Protein AF-A0A7C3X8L8-F1 (afdb_monomer_lite)

Secondary structure (DSSP, 8-state):
-HHHHHHHHHHHHHHHHHHHHHHHHHHHHHHHHHHHSS--TTHHHHHHHHHHHHHIIIIIS---HHHHHHHHHHHHHHHHHHHIIIIIHHHTTT-HHHHHHHHHHHHHHHHHHHHHH--SS--PPP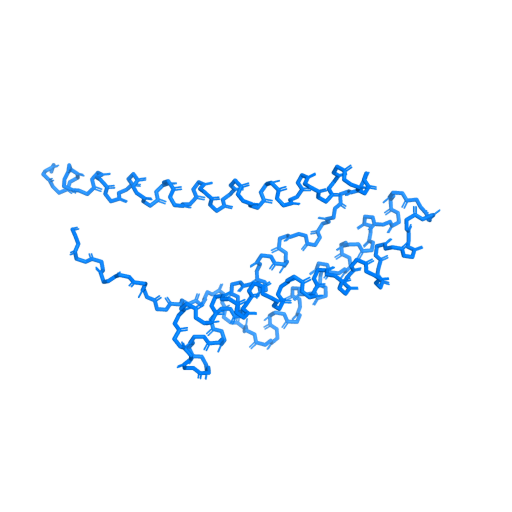PSS-S--

Foldseek 3Di:
DVVVVVCVVVVVVVVVVVVVVVVVLVVVQVVCCVVLVAGQPLSVLLVVQLVVQLLCCCPVVVDDNVVSNVVSVVVSVVVVVCCCVPQVVVCSVVDRVSSRVSSVVVNVVSVVVCCVVPVDPDGDGDDPDPPPD

pLDDT: mean 89.56, std 9.21, range [46.28, 97.56]

Sequence (133 aa):
MGDFLANCPQYIANGLANGCIYILVAMGFNIIYSSTGVINFAQGEFCMMGGLLAYAFSVSAGLPLPLAVTLSVAAAALLGGVTERLVVYPLRKAGVLVTIIATIGVSIFLKSIGRVIWPNEAYKVPEFTPGNL

Radius of gyration: 17.97 Å; chains: 1; bounding box: 55×29×42 Å

Structure (mmCIF, N/CA/C/O backbone):
data_AF-A0A7C3X8L8-F1
#
_entry.id   AF-A0A7C3X8L8-F1
#
loop_
_atom_site.group_PDB
_atom_site.id
_atom_site.type_symbol
_atom_site.label_atom_id
_atom_site.label_alt_id
_atom_site.label_comp_id
_atom_site.label_asym_id
_atom_site.label_entity_id
_atom_site.label_seq_id
_atom_site.pdbx_PDB_ins_code
_atom_site.Cartn_x
_atom_site.Cartn_y
_atom_site.Cartn_z
_atom_site.occupancy
_atom_site.B_iso_or_equiv
_atom_site.auth_seq_id
_atom_site.auth_comp_id
_atom_site.auth_asym_id
_atom_site.auth_atom_id
_atom_site.pdbx_PDB_model_num
ATOM 1 N N . MET A 1 1 ? 38.104 3.576 -10.290 1.00 59.88 1 MET A N 1
ATOM 2 C CA . MET A 1 1 ? 37.761 4.899 -9.711 1.00 59.88 1 MET A CA 1
ATOM 3 C C . MET A 1 1 ? 36.864 5.710 -10.647 1.00 59.88 1 MET A C 1
ATOM 5 O O . MET A 1 1 ? 35.885 6.258 -10.164 1.00 59.88 1 MET A O 1
ATOM 9 N N . GLY A 1 2 ? 37.141 5.756 -11.962 1.00 71.00 2 GLY A N 1
ATOM 10 C CA . GLY A 1 2 ? 36.297 6.460 -12.946 1.00 71.00 2 GLY A CA 1
ATOM 11 C C . GLY A 1 2 ? 34.846 5.966 -13.005 1.00 71.00 2 GLY A C 1
ATOM 12 O O . GLY A 1 2 ? 33.932 6.782 -12.982 1.00 71.00 2 GLY A O 1
ATOM 13 N N . ASP A 1 3 ? 34.629 4.649 -12.938 1.00 75.75 3 ASP A N 1
ATOM 14 C CA . ASP A 1 3 ? 33.278 4.060 -12.986 1.00 75.75 3 ASP A CA 1
ATOM 15 C C . ASP A 1 3 ? 32.417 4.434 -11.772 1.00 75.75 3 ASP A C 1
ATOM 17 O O . ASP A 1 3 ? 31.198 4.522 -11.864 1.00 75.75 3 ASP A O 1
ATOM 21 N N . PHE A 1 4 ? 33.035 4.689 -10.616 1.00 76.75 4 PHE A N 1
ATOM 22 C CA . PHE A 1 4 ? 32.306 5.133 -9.428 1.00 76.75 4 PHE A CA 1
ATOM 23 C C . PHE A 1 4 ? 31.782 6.559 -9.612 1.00 76.75 4 PHE A C 1
ATOM 25 O O . PHE A 1 4 ? 30.601 6.810 -9.391 1.00 76.75 4 PHE A O 1
ATOM 32 N N . LEU A 1 5 ? 32.644 7.468 -10.079 1.00 77.25 5 LEU A N 1
ATOM 33 C CA . LEU A 1 5 ? 32.276 8.863 -10.325 1.00 77.25 5 LEU A CA 1
ATOM 34 C C . LEU A 1 5 ? 31.251 8.997 -11.460 1.00 77.25 5 LEU A C 1
ATOM 36 O O . LEU A 1 5 ? 30.368 9.845 -11.373 1.00 77.25 5 LEU A O 1
ATOM 40 N N . ALA A 1 6 ? 31.317 8.129 -12.475 1.00 82.81 6 ALA A N 1
ATOM 41 C CA . ALA A 1 6 ? 30.338 8.083 -13.561 1.00 82.81 6 ALA A CA 1
ATOM 42 C C . ALA A 1 6 ? 28.935 7.661 -13.084 1.00 82.81 6 ALA A C 1
ATOM 44 O O . ALA A 1 6 ? 27.941 8.195 -13.561 1.00 82.81 6 ALA A O 1
ATOM 45 N N . ASN A 1 7 ? 28.847 6.762 -12.097 1.00 87.56 7 ASN A N 1
ATOM 46 C CA . ASN A 1 7 ? 27.574 6.265 -11.564 1.00 87.56 7 ASN A CA 1
ATOM 47 C C . ASN A 1 7 ? 27.013 7.102 -10.398 1.00 87.56 7 ASN A C 1
ATOM 49 O O . ASN A 1 7 ? 25.873 6.889 -9.982 1.00 87.56 7 ASN A O 1
ATOM 53 N N . CYS A 1 8 ? 27.774 8.065 -9.862 1.00 88.69 8 CYS A N 1
ATOM 54 C CA . CYS A 1 8 ? 27.314 8.943 -8.780 1.00 88.69 8 CYS A CA 1
ATOM 55 C C . CYS A 1 8 ? 25.956 9.620 -9.067 1.00 88.69 8 CYS A C 1
ATOM 57 O O . CYS A 1 8 ? 25.097 9.573 -8.181 1.00 88.69 8 CYS A O 1
ATOM 59 N N . PRO A 1 9 ? 25.699 10.198 -10.261 1.00 89.06 9 PRO A N 1
ATOM 60 C CA . PRO A 1 9 ? 24.402 10.801 -10.574 1.00 89.06 9 PRO A CA 1
ATOM 61 C C . PRO A 1 9 ? 23.251 9.790 -10.518 1.00 89.06 9 PRO A C 1
ATOM 63 O O . PRO A 1 9 ? 22.204 10.081 -9.944 1.00 89.06 9 PRO A O 1
ATOM 66 N N . GLN A 1 10 ? 23.471 8.578 -11.035 1.00 86.56 10 GLN A N 1
ATOM 67 C CA . GLN A 1 10 ? 22.486 7.497 -11.030 1.00 86.56 10 GLN A CA 1
ATOM 68 C C . GLN A 1 10 ? 22.179 7.016 -9.604 1.00 86.56 10 GLN A C 1
ATOM 70 O O . GLN A 1 10 ? 21.019 6.791 -9.256 1.00 86.56 10 GLN A O 1
ATOM 75 N N . TYR A 1 11 ? 23.189 6.900 -8.738 1.00 89.44 11 TYR A N 1
ATOM 76 C CA . TYR A 1 11 ? 22.970 6.547 -7.332 1.00 89.44 11 TYR A CA 1
ATOM 77 C C . TYR A 1 11 ? 22.186 7.619 -6.575 1.00 89.44 11 TYR A C 1
ATOM 79 O O . TYR A 1 11 ? 21.292 7.280 -5.799 1.00 89.44 11 TYR A O 1
ATOM 87 N N . ILE A 1 12 ? 22.472 8.900 -6.825 1.00 92.81 12 ILE A N 1
ATOM 88 C CA . ILE A 1 12 ? 21.722 10.013 -6.228 1.00 92.81 12 ILE A CA 1
ATOM 89 C C . ILE A 1 12 ? 20.271 10.004 -6.723 1.00 92.81 12 ILE A C 1
ATOM 91 O O . ILE A 1 12 ? 19.356 10.117 -5.908 1.00 92.81 12 ILE A O 1
ATOM 95 N N . ALA A 1 13 ? 20.047 9.814 -8.027 1.00 90.12 13 ALA A N 1
ATOM 96 C CA . ALA A 1 13 ? 18.708 9.746 -8.608 1.00 90.12 13 ALA A CA 1
ATOM 97 C C . ALA A 1 13 ? 17.886 8.582 -8.028 1.00 90.12 13 ALA A C 1
ATOM 99 O O . ALA A 1 13 ? 16.754 8.787 -7.589 1.00 90.12 13 ALA A O 1
ATOM 100 N N . ASN A 1 14 ? 18.470 7.384 -7.934 1.00 89.19 14 ASN A N 1
ATOM 101 C CA . ASN A 1 14 ? 17.813 6.221 -7.331 1.00 89.19 14 ASN A CA 1
ATOM 102 C C . ASN A 1 14 ? 17.553 6.411 -5.829 1.00 89.19 14 ASN A C 1
ATOM 104 O O . ASN A 1 14 ? 16.491 6.038 -5.328 1.00 89.19 14 ASN A O 1
ATOM 108 N N . GLY A 1 15 ? 18.498 7.016 -5.103 1.00 93.00 15 GLY A N 1
ATOM 109 C CA . GLY A 1 15 ? 18.331 7.354 -3.691 1.00 93.00 15 GLY A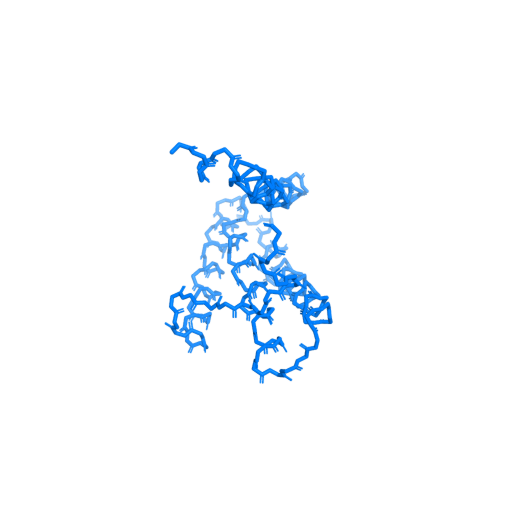 CA 1
ATOM 110 C C . GLY A 1 15 ? 17.185 8.340 -3.467 1.00 93.00 15 GLY A C 1
ATOM 111 O O . GLY A 1 15 ? 16.350 8.121 -2.589 1.00 93.00 15 GLY A O 1
ATOM 112 N N . LEU A 1 16 ? 17.098 9.378 -4.303 1.00 94.69 16 LEU A N 1
ATOM 113 C CA . LEU A 1 16 ? 16.015 10.357 -4.262 1.00 94.69 16 LEU A CA 1
ATOM 114 C C . LEU A 1 16 ? 14.665 9.716 -4.601 1.00 94.69 16 LEU A C 1
ATOM 116 O O . LEU A 1 16 ? 13.702 9.930 -3.869 1.00 94.69 16 LEU A O 1
ATOM 120 N N . ALA A 1 17 ? 14.604 8.886 -5.646 1.00 90.62 17 ALA A N 1
ATOM 121 C CA . ALA A 1 17 ? 13.388 8.170 -6.028 1.00 90.62 17 ALA A CA 1
ATOM 122 C C . ALA A 1 17 ? 12.864 7.285 -4.882 1.00 90.62 17 ALA A C 1
ATOM 124 O O . ALA A 1 17 ? 11.691 7.373 -4.517 1.00 90.62 17 ALA A O 1
ATOM 125 N N . ASN A 1 18 ? 13.741 6.503 -4.245 1.00 91.75 18 ASN A N 1
ATOM 126 C CA . ASN A 1 18 ? 13.378 5.691 -3.080 1.00 91.75 18 ASN A CA 1
ATOM 127 C C . ASN A 1 18 ? 12.967 6.553 -1.876 1.00 91.75 18 ASN A C 1
ATOM 129 O O . ASN A 1 18 ? 11.995 6.234 -1.190 1.00 91.75 18 ASN A O 1
ATOM 133 N N . GLY A 1 19 ? 13.658 7.672 -1.645 1.00 95.62 19 GLY A N 1
ATOM 134 C CA . GLY A 1 19 ? 13.296 8.643 -0.614 1.00 95.62 19 GLY A CA 1
ATOM 135 C C . GLY A 1 19 ? 11.886 9.202 -0.813 1.00 95.62 19 GLY A C 1
ATOM 136 O O . GLY A 1 19 ? 11.102 9.233 0.136 1.00 95.62 19 GLY A O 1
ATOM 137 N N . CYS A 1 20 ? 11.522 9.565 -2.046 1.00 95.12 20 CYS A N 1
ATOM 138 C CA . CYS A 1 20 ? 10.172 10.008 -2.391 1.00 95.12 20 CYS A CA 1
ATOM 139 C C . CYS A 1 20 ? 9.123 8.929 -2.093 1.00 95.12 20 CYS A C 1
ATOM 141 O O . CYS A 1 20 ? 8.079 9.249 -1.528 1.00 95.12 20 CYS A O 1
ATOM 143 N N . ILE A 1 21 ? 9.404 7.660 -2.407 1.00 92.50 21 ILE A N 1
ATOM 144 C CA . ILE A 1 21 ? 8.501 6.544 -2.086 1.00 92.50 21 ILE A CA 1
ATOM 145 C C . ILE A 1 21 ? 8.293 6.445 -0.571 1.00 92.50 21 ILE A C 1
ATOM 147 O O . ILE A 1 21 ? 7.151 6.414 -0.112 1.00 92.50 21 ILE A O 1
ATOM 151 N N .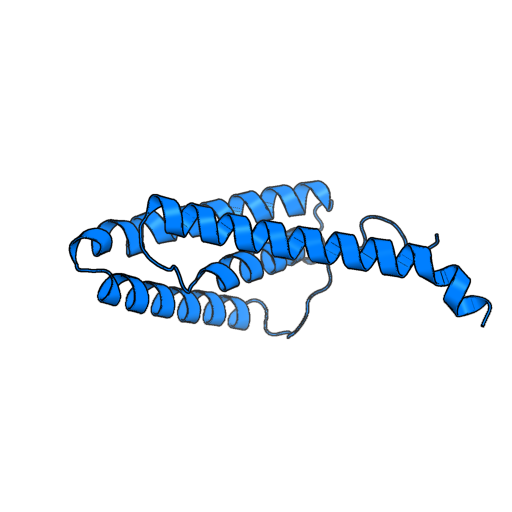 TYR A 1 22 ? 9.366 6.459 0.224 1.00 93.50 22 TYR A N 1
ATOM 152 C CA . TYR A 1 22 ? 9.253 6.376 1.683 1.00 93.50 22 TYR A CA 1
ATOM 153 C C . TYR A 1 22 ? 8.505 7.570 2.285 1.00 93.50 22 TYR A C 1
ATOM 155 O O . TYR A 1 22 ? 7.677 7.379 3.177 1.00 93.50 22 TYR A O 1
ATOM 163 N N . ILE A 1 23 ? 8.731 8.783 1.769 1.00 96.31 23 ILE A N 1
ATOM 164 C CA . ILE A 1 23 ? 8.007 9.988 2.196 1.00 96.31 23 ILE A CA 1
ATOM 165 C C . ILE A 1 23 ? 6.518 9.880 1.857 1.00 96.31 23 ILE A C 1
ATOM 167 O O . ILE A 1 23 ? 5.686 10.196 2.705 1.00 96.31 23 ILE A O 1
ATOM 171 N N . LEU A 1 24 ? 6.163 9.400 0.663 1.00 93.69 24 LEU A N 1
ATOM 172 C CA . LEU A 1 24 ? 4.765 9.209 0.269 1.00 93.69 24 LEU A CA 1
ATOM 173 C C . LEU A 1 24 ? 4.055 8.192 1.172 1.00 93.69 24 LEU A C 1
ATOM 175 O O . LEU A 1 24 ? 2.937 8.445 1.624 1.00 93.69 24 LEU A O 1
ATOM 179 N N . VAL A 1 25 ? 4.713 7.074 1.492 1.00 92.94 25 VAL A N 1
ATOM 180 C CA . VAL A 1 25 ? 4.162 6.064 2.410 1.00 92.94 25 VAL A CA 1
ATOM 181 C C . VAL A 1 25 ? 3.990 6.642 3.818 1.00 92.94 25 VAL A C 1
ATOM 183 O O . VAL A 1 25 ? 2.924 6.483 4.420 1.00 92.94 25 VAL A O 1
ATOM 186 N N . ALA A 1 26 ? 4.997 7.362 4.323 1.00 94.00 26 ALA A N 1
ATOM 187 C CA . ALA A 1 26 ? 4.945 8.013 5.628 1.00 94.00 26 ALA A CA 1
ATOM 188 C C . ALA A 1 26 ? 3.837 9.077 5.701 1.00 94.00 26 ALA A C 1
ATOM 190 O O . ALA A 1 26 ? 3.096 9.128 6.683 1.00 94.00 26 ALA A O 1
ATOM 191 N N . MET A 1 27 ? 3.667 9.886 4.651 1.00 95.38 27 MET A N 1
ATOM 192 C CA . MET A 1 27 ? 2.573 10.853 4.554 1.00 95.38 27 MET A CA 1
ATOM 193 C C . MET A 1 27 ? 1.208 10.164 4.551 1.00 95.38 27 MET A C 1
ATOM 195 O O . MET A 1 27 ? 0.318 10.602 5.276 1.00 95.38 27 MET A O 1
ATOM 199 N N . GLY A 1 28 ? 1.043 9.070 3.802 1.00 91.12 28 GLY A N 1
ATOM 200 C CA . GLY A 1 28 ? -0.200 8.294 3.803 1.00 91.12 28 GLY A CA 1
ATOM 201 C C . GLY A 1 28 ? -0.553 7.769 5.196 1.00 91.12 28 GLY A C 1
ATOM 202 O O . GLY A 1 28 ? -1.682 7.938 5.656 1.00 91.12 28 GLY A O 1
ATOM 203 N N . PHE A 1 29 ? 0.433 7.214 5.905 1.00 91.38 29 PHE A N 1
ATOM 204 C CA . PHE A 1 29 ? 0.258 6.776 7.289 1.00 91.38 29 PHE A CA 1
ATOM 205 C C . PHE A 1 29 ? -0.123 7.943 8.215 1.00 91.38 29 PHE A C 1
ATOM 207 O O . PHE A 1 29 ? -1.060 7.824 9.005 1.00 91.38 29 PHE A O 1
ATOM 214 N N . ASN A 1 30 ? 0.549 9.092 8.082 1.00 93.94 30 ASN A N 1
ATOM 215 C CA . ASN A 1 30 ? 0.274 10.279 8.890 1.00 93.94 30 ASN A CA 1
ATOM 216 C C . ASN A 1 30 ? -1.135 10.848 8.647 1.00 93.94 30 ASN A C 1
ATOM 218 O O . ASN A 1 30 ? -1.805 11.240 9.597 1.00 93.94 30 ASN A O 1
ATOM 222 N N . ILE A 1 31 ? -1.619 10.866 7.401 1.00 92.94 31 ILE A N 1
ATOM 223 C CA . ILE A 1 31 ? -2.974 11.341 7.067 1.00 92.94 31 ILE A CA 1
ATOM 224 C C . ILE A 1 31 ? -4.040 10.448 7.717 1.00 92.94 31 ILE A C 1
ATOM 226 O O . ILE A 1 31 ? -4.999 10.953 8.310 1.00 92.94 31 ILE A O 1
ATOM 230 N N . ILE A 1 32 ? -3.867 9.126 7.650 1.00 89.56 32 ILE A N 1
ATOM 231 C CA . ILE A 1 32 ? -4.795 8.174 8.277 1.00 89.56 32 ILE A CA 1
ATOM 232 C C . ILE A 1 32 ? -4.768 8.341 9.797 1.00 89.56 32 ILE A C 1
ATOM 234 O O . ILE A 1 32 ? -5.821 8.467 10.421 1.00 89.56 32 ILE A O 1
ATOM 238 N N . TYR A 1 33 ? -3.579 8.405 10.396 1.00 89.75 33 TYR A N 1
ATOM 239 C CA . TYR A 1 33 ? -3.448 8.559 11.841 1.00 89.75 33 TYR A CA 1
ATOM 240 C C . TYR A 1 33 ? -4.022 9.894 12.339 1.00 89.75 33 TYR A C 1
ATOM 242 O O . TYR A 1 33 ? -4.770 9.915 13.311 1.00 89.75 33 TYR A O 1
ATOM 250 N N . SER A 1 34 ? -3.740 10.997 11.644 1.00 90.12 34 SER A N 1
ATOM 251 C CA . SER A 1 34 ? -4.229 12.336 11.999 1.00 90.12 34 SER A CA 1
ATOM 252 C C . SER A 1 34 ? -5.756 12.449 11.918 1.00 90.12 34 SER A C 1
ATOM 254 O O . SER A 1 34 ? -6.377 13.117 12.741 1.00 90.12 34 SER A O 1
ATOM 256 N N . SER A 1 35 ? -6.382 11.762 10.957 1.00 85.94 35 SER A N 1
ATOM 257 C CA . SER A 1 35 ? -7.841 11.791 10.786 1.00 85.94 35 SER A CA 1
ATOM 258 C C . SER A 1 35 ? -8.596 10.815 11.694 1.00 85.94 35 SER A C 1
ATOM 260 O O . SER A 1 35 ? -9.710 11.120 12.119 1.00 85.94 35 SER A O 1
ATOM 262 N N . THR A 1 36 ? -8.015 9.652 12.003 1.00 84.88 36 THR A N 1
ATOM 263 C CA . THR A 1 36 ? -8.696 8.585 12.764 1.00 84.88 36 THR A CA 1
ATOM 264 C C . THR A 1 36 ? -8.283 8.513 14.233 1.00 84.88 36 THR A C 1
ATOM 266 O O . THR A 1 36 ? -9.028 7.967 15.046 1.00 84.88 36 THR A O 1
ATOM 269 N N . GLY A 1 37 ? -7.105 9.033 14.590 1.00 84.62 37 GLY A N 1
ATOM 270 C CA . GLY A 1 37 ? -6.485 8.852 15.905 1.00 84.62 37 GLY A CA 1
ATOM 271 C C . GLY A 1 37 ? -6.022 7.415 16.181 1.00 84.62 37 GLY A C 1
ATOM 272 O O . GLY A 1 37 ? -5.690 7.090 17.320 1.00 84.62 37 GLY A O 1
ATOM 273 N N . VAL A 1 38 ? -6.021 6.539 15.167 1.00 84.50 38 VAL A N 1
ATOM 274 C CA . VAL A 1 38 ? -5.696 5.115 15.304 1.00 84.50 38 VAL A CA 1
ATOM 275 C C . VAL A 1 38 ? -4.608 4.719 14.313 1.00 84.50 38 VAL A C 1
ATOM 277 O O . VAL A 1 38 ? -4.612 5.112 13.149 1.00 84.50 38 VAL A O 1
ATOM 280 N N . ILE A 1 39 ? -3.659 3.908 14.781 1.00 86.12 39 ILE A N 1
ATOM 281 C CA . ILE A 1 39 ? -2.621 3.328 13.929 1.00 86.12 39 ILE A CA 1
ATOM 282 C C . ILE A 1 39 ? -3.220 2.176 13.121 1.00 86.12 39 ILE A C 1
ATOM 284 O O . ILE A 1 39 ? -3.653 1.173 13.689 1.00 86.12 39 ILE A O 1
ATOM 288 N N . ASN A 1 40 ? -3.201 2.304 11.794 1.00 89.88 40 ASN A N 1
ATOM 289 C CA . ASN A 1 40 ? -3.582 1.231 10.884 1.00 89.88 40 ASN A CA 1
ATOM 290 C C . ASN A 1 40 ? -2.357 0.373 10.526 1.00 89.88 40 ASN A C 1
ATOM 292 O O . ASN A 1 40 ? -1.492 0.795 9.756 1.00 89.88 40 ASN A O 1
ATOM 296 N N . PHE A 1 41 ? -2.300 -0.849 11.058 1.00 90.31 41 PHE A N 1
ATOM 297 C CA . PHE A 1 41 ? -1.197 -1.781 10.795 1.00 90.31 41 PHE A CA 1
ATOM 298 C C . PHE A 1 41 ? -1.242 -2.424 9.399 1.00 90.31 41 PHE A C 1
ATOM 300 O O . PHE A 1 41 ? -0.236 -2.972 8.955 1.00 90.31 41 PHE A O 1
ATOM 307 N N . ALA A 1 42 ? -2.356 -2.316 8.668 1.00 94.19 42 ALA A N 1
ATOM 308 C CA . ALA A 1 42 ? -2.472 -2.821 7.299 1.00 94.19 42 ALA A CA 1
ATOM 309 C C . ALA A 1 42 ? -1.847 -1.895 6.244 1.00 94.19 42 ALA A C 1
ATOM 311 O O . ALA A 1 42 ? -1.825 -2.251 5.068 1.00 94.19 42 ALA A O 1
ATOM 312 N N . GLN A 1 43 ? -1.308 -0.733 6.636 1.00 93.12 43 GLN A N 1
ATOM 313 C CA . GLN A 1 43 ? -0.808 0.268 5.691 1.00 93.12 43 GLN A CA 1
ATOM 314 C C . GLN A 1 43 ? 0.235 -0.282 4.709 1.00 93.12 43 GLN A C 1
ATOM 316 O O . GLN A 1 43 ? 0.160 -0.013 3.511 1.00 93.12 43 GLN A O 1
ATOM 321 N N . GLY A 1 44 ? 1.181 -1.086 5.203 1.00 92.38 44 GLY A N 1
ATOM 322 C CA . GLY A 1 44 ? 2.207 -1.702 4.358 1.00 92.38 44 GLY A CA 1
ATOM 323 C C . GLY A 1 44 ? 1.624 -2.658 3.313 1.00 92.38 44 GLY A C 1
ATOM 324 O O . GLY A 1 44 ? 2.122 -2.728 2.191 1.00 92.38 44 GLY A O 1
ATOM 325 N N . GLU A 1 45 ? 0.520 -3.329 3.640 1.00 95.50 45 GLU A N 1
ATOM 326 C CA . GLU A 1 45 ? -0.134 -4.274 2.733 1.00 95.50 45 GLU A CA 1
ATOM 327 C C . GLU A 1 45 ? -0.880 -3.557 1.604 1.00 95.50 45 GLU A C 1
ATOM 329 O O . GLU A 1 45 ? -0.912 -4.059 0.485 1.00 95.50 45 GLU A O 1
ATOM 334 N N . PHE A 1 46 ? -1.407 -2.346 1.828 1.00 94.94 46 PHE A N 1
ATOM 335 C CA . PHE A 1 46 ? -1.945 -1.533 0.729 1.00 94.94 46 PHE A CA 1
ATOM 336 C C . PHE A 1 46 ? -0.852 -1.125 -0.263 1.00 94.94 46 PHE A C 1
ATOM 338 O O . PHE A 1 46 ? -1.080 -1.164 -1.473 1.00 94.94 46 PHE A O 1
ATOM 345 N N . CYS A 1 47 ? 0.347 -0.790 0.227 1.00 93.69 47 CYS A N 1
ATOM 346 C CA . CYS A 1 47 ? 1.500 -0.511 -0.629 1.00 93.69 47 CYS A CA 1
ATOM 347 C C . CYS A 1 47 ? 1.923 -1.752 -1.427 1.00 93.69 47 CYS A C 1
ATOM 349 O O . CYS A 1 47 ? 2.122 -1.660 -2.640 1.00 93.69 47 CYS A O 1
ATOM 351 N N . MET A 1 48 ? 2.001 -2.915 -0.770 1.00 94.56 48 MET A N 1
ATOM 352 C CA . MET A 1 48 ? 2.292 -4.192 -1.428 1.00 94.56 48 MET A CA 1
ATOM 353 C C . MET A 1 48 ? 1.263 -4.496 -2.524 1.00 94.56 48 MET A C 1
ATOM 355 O O . MET A 1 48 ? 1.640 -4.751 -3.668 1.00 94.56 48 MET A O 1
ATOM 359 N N . MET A 1 49 ? -0.031 -4.420 -2.201 1.00 95.75 49 MET A N 1
ATOM 360 C CA . MET A 1 49 ? -1.110 -4.666 -3.159 1.00 95.75 49 MET A CA 1
ATOM 361 C C . MET A 1 49 ? -1.055 -3.687 -4.335 1.00 95.75 49 MET A C 1
ATOM 363 O O . MET A 1 49 ? -1.221 -4.111 -5.474 1.00 95.75 49 MET A O 1
ATOM 367 N N . GLY A 1 50 ? -0.756 -2.405 -4.102 1.00 94.69 50 GLY A N 1
ATOM 368 C CA . GLY A 1 50 ? -0.569 -1.425 -5.176 1.00 94.69 50 GLY A CA 1
ATOM 369 C C . GLY A 1 50 ? 0.541 -1.820 -6.159 1.00 94.69 50 GLY A C 1
ATOM 370 O O . GLY A 1 50 ? 0.347 -1.737 -7.373 1.00 94.69 50 GLY A O 1
ATOM 371 N N . GLY A 1 51 ? 1.674 -2.315 -5.651 1.00 93.31 51 GLY A N 1
ATOM 372 C CA . GLY A 1 51 ? 2.774 -2.820 -6.478 1.00 93.31 51 GLY A CA 1
ATOM 373 C C . GLY A 1 51 ? 2.414 -4.091 -7.255 1.00 93.31 51 GLY A C 1
ATOM 374 O O . GLY A 1 51 ? 2.651 -4.168 -8.462 1.00 93.31 51 GLY A O 1
ATOM 375 N N . LEU A 1 52 ? 1.782 -5.067 -6.596 1.00 94.69 52 LEU A N 1
ATOM 376 C CA . LEU A 1 52 ? 1.354 -6.321 -7.229 1.00 94.69 52 LEU A CA 1
ATOM 377 C C . LEU A 1 52 ? 0.285 -6.094 -8.303 1.00 94.69 52 LEU A C 1
ATOM 379 O O . LEU A 1 52 ? 0.344 -6.699 -9.371 1.00 94.69 52 LEU A O 1
ATOM 383 N N . LEU A 1 53 ? -0.652 -5.177 -8.062 1.00 95.50 53 LEU A N 1
ATOM 384 C CA . LEU A 1 53 ? -1.657 -4.786 -9.048 1.00 95.50 53 LEU A CA 1
ATOM 385 C C . LEU A 1 53 ? -1.023 -4.046 -10.230 1.00 95.50 53 LEU A C 1
ATOM 387 O O . LEU A 1 53 ? -1.406 -4.296 -11.370 1.00 95.50 53 LEU A O 1
ATOM 391 N N . ALA A 1 54 ? -0.018 -3.194 -9.995 1.00 94.62 54 ALA A N 1
ATOM 392 C CA . ALA A 1 54 ? 0.730 -2.560 -11.081 1.00 94.62 54 ALA A CA 1
ATOM 393 C C . ALA A 1 54 ? 1.439 -3.604 -11.961 1.00 94.62 54 ALA A C 1
ATOM 395 O O . ALA A 1 54 ? 1.394 -3.509 -13.189 1.00 94.62 54 ALA A O 1
ATOM 396 N N . TYR A 1 55 ? 2.036 -4.634 -11.351 1.00 93.81 55 TYR A N 1
ATOM 397 C CA . TYR A 1 55 ? 2.590 -5.779 -12.076 1.00 93.81 55 TYR A CA 1
ATOM 398 C C . TYR A 1 55 ? 1.518 -6.550 -12.849 1.00 93.81 55 TYR A C 1
ATOM 400 O O . TYR A 1 55 ? 1.684 -6.799 -14.041 1.00 93.81 55 TYR A O 1
ATOM 408 N N . ALA A 1 56 ? 0.400 -6.883 -12.209 1.00 93.81 56 ALA A N 1
ATOM 409 C CA . ALA A 1 56 ? -0.674 -7.636 -12.843 1.00 93.81 56 ALA A CA 1
ATOM 410 C C . ALA A 1 56 ? -1.249 -6.899 -14.062 1.00 93.81 56 ALA A C 1
ATOM 412 O O . ALA A 1 56 ? -1.446 -7.500 -15.116 1.00 93.81 56 ALA A O 1
ATOM 413 N N . PHE A 1 57 ? -1.462 -5.587 -13.955 1.00 95.38 57 PHE A N 1
ATOM 414 C CA . PHE A 1 57 ? -1.973 -4.786 -15.063 1.00 95.38 57 PHE A CA 1
ATOM 415 C C . PHE A 1 57 ? -0.941 -4.584 -16.176 1.00 95.38 57 PHE A C 1
ATOM 417 O O . PHE A 1 57 ? -1.290 -4.700 -17.348 1.00 95.38 57 PHE A O 1
ATOM 424 N N . SER A 1 58 ? 0.323 -4.317 -15.840 1.00 94.12 58 SER A N 1
ATOM 425 C CA . SER A 1 58 ? 1.352 -4.060 -16.857 1.00 94.12 58 SER A CA 1
ATOM 426 C C . SER A 1 58 ? 1.846 -5.330 -17.548 1.00 94.12 58 SER A C 1
ATOM 428 O O . SER A 1 58 ? 1.945 -5.365 -18.770 1.00 94.12 58 SER A O 1
ATOM 430 N N . VAL A 1 59 ? 2.141 -6.383 -16.785 1.00 91.38 59 VAL A N 1
ATOM 431 C CA . VAL A 1 59 ? 2.782 -7.600 -17.298 1.00 91.38 59 VAL A CA 1
ATOM 432 C C . VAL A 1 59 ? 1.756 -8.675 -17.626 1.00 91.38 59 VAL A C 1
ATOM 434 O O . VAL A 1 59 ? 1.791 -9.228 -18.720 1.00 91.38 59 VAL A O 1
ATOM 437 N N . SER A 1 60 ? 0.831 -8.980 -16.712 1.00 88.81 60 SER A N 1
ATOM 438 C CA . SER A 1 60 ? -0.131 -10.069 -16.937 1.00 88.81 60 SER A CA 1
ATOM 439 C C . SER A 1 60 ? -1.250 -9.671 -17.905 1.00 88.81 60 SER A C 1
ATOM 441 O O . SER A 1 60 ? -1.650 -10.488 -18.728 1.00 88.81 60 SER A O 1
ATOM 443 N N . ALA A 1 61 ? -1.734 -8.426 -17.836 1.00 91.50 61 ALA A N 1
ATOM 444 C CA . ALA A 1 61 ? -2.756 -7.898 -18.746 1.00 91.50 61 ALA A CA 1
ATOM 445 C C . ALA A 1 61 ? -2.180 -7.117 -19.945 1.00 91.50 61 ALA A C 1
ATOM 447 O O . ALA A 1 61 ? -2.936 -6.740 -20.838 1.00 91.50 61 ALA A O 1
ATOM 448 N N . GLY A 1 62 ? -0.865 -6.871 -19.978 1.00 91.44 62 GLY A N 1
ATOM 449 C CA . GLY A 1 62 ? -0.191 -6.197 -21.093 1.00 91.44 62 GLY A CA 1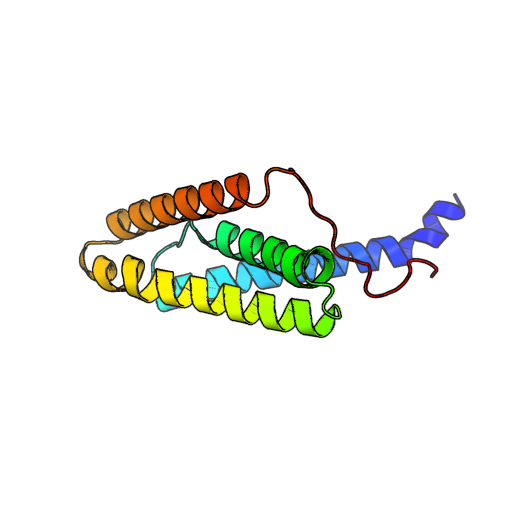
ATOM 450 C C . GLY A 1 62 ? -0.566 -4.721 -21.274 1.00 91.44 62 GLY A C 1
ATOM 451 O O . GLY A 1 62 ? -0.411 -4.184 -22.371 1.00 91.44 62 GLY A O 1
ATOM 452 N N . LEU A 1 63 ? -1.100 -4.059 -20.241 1.00 93.25 63 LEU A N 1
ATOM 453 C CA . LEU A 1 63 ? -1.492 -2.653 -20.332 1.00 93.25 63 LEU A CA 1
ATOM 454 C C . LEU A 1 63 ? -0.259 -1.737 -20.341 1.00 93.25 63 LEU A C 1
ATOM 456 O O . LEU A 1 63 ? 0.740 -2.027 -19.676 1.00 93.25 63 LEU A O 1
ATOM 460 N N . PRO A 1 64 ? -0.327 -0.583 -21.032 1.00 92.75 64 PRO A N 1
ATOM 461 C CA . PRO A 1 64 ? 0.751 0.391 -20.998 1.00 92.75 64 PRO A CA 1
ATOM 462 C C . PRO A 1 64 ? 0.979 0.880 -19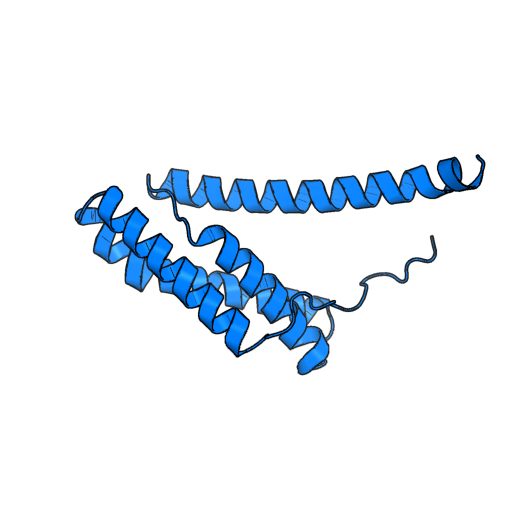.565 1.00 92.75 64 PRO A C 1
ATOM 464 O O . PRO A 1 64 ? 0.034 1.122 -18.809 1.00 92.75 64 PRO A O 1
ATOM 467 N N . LEU A 1 65 ? 2.249 1.054 -19.203 1.00 89.44 65 LEU A N 1
ATOM 468 C CA . LEU A 1 65 ? 2.674 1.294 -17.825 1.00 89.44 65 LEU A CA 1
ATOM 469 C C . LEU A 1 65 ? 1.974 2.490 -17.139 1.00 89.44 65 LEU A C 1
ATOM 471 O O . LEU A 1 65 ? 1.538 2.317 -16.000 1.00 89.44 65 LEU A O 1
ATOM 475 N N . PRO A 1 66 ? 1.750 3.653 -17.794 1.00 92.56 66 PRO A N 1
ATOM 476 C CA . PRO A 1 66 ? 0.987 4.746 -17.183 1.00 92.56 66 PRO A CA 1
ATOM 477 C C . PRO A 1 66 ? -0.439 4.338 -16.790 1.00 92.56 66 PRO A C 1
ATOM 479 O O . PRO A 1 66 ? -0.891 4.644 -15.688 1.00 92.56 66 PRO A O 1
ATOM 482 N N . LEU A 1 67 ? -1.127 3.594 -17.663 1.00 93.88 67 LEU A N 1
ATOM 483 C CA . LEU A 1 67 ? -2.491 3.128 -17.419 1.00 93.88 67 LEU A CA 1
ATOM 484 C C . LEU A 1 67 ? -2.525 2.077 -16.304 1.00 93.88 67 LEU A C 1
ATOM 486 O O . LEU A 1 67 ? -3.385 2.138 -15.429 1.00 93.88 67 LEU A O 1
ATOM 490 N N . ALA A 1 68 ? -1.562 1.151 -16.302 1.00 95.06 68 ALA A N 1
ATOM 491 C CA . ALA A 1 68 ? -1.417 0.144 -15.255 1.00 95.06 68 ALA A CA 1
ATOM 492 C C . ALA A 1 68 ? -1.216 0.780 -13.869 1.00 95.06 68 ALA A C 1
ATOM 494 O O . ALA A 1 68 ? -1.852 0.354 -12.906 1.00 95.06 68 ALA A O 1
ATOM 495 N N . VAL A 1 69 ? -0.391 1.831 -13.775 1.00 93.31 69 VAL A N 1
ATOM 496 C CA . VAL A 1 69 ? -0.168 2.584 -12.530 1.00 93.31 69 VAL A CA 1
ATOM 497 C C . VAL A 1 69 ? -1.427 3.333 -12.092 1.00 93.31 69 VAL A C 1
ATOM 499 O O . VAL A 1 69 ? -1.788 3.295 -10.920 1.00 93.31 69 VAL A O 1
ATOM 502 N N . THR A 1 70 ? -2.142 3.996 -13.006 1.00 96.12 70 THR A N 1
ATOM 503 C CA . THR A 1 70 ? -3.392 4.686 -12.637 1.00 96.12 70 THR A CA 1
ATOM 504 C C . THR A 1 70 ? -4.441 3.705 -12.108 1.00 96.12 70 THR A C 1
ATOM 506 O O . THR A 1 70 ? -5.073 3.967 -11.083 1.00 96.12 70 THR A O 1
ATOM 509 N N . LEU A 1 71 ? -4.597 2.552 -12.764 1.00 97.00 71 LEU A N 1
ATOM 510 C CA . LEU A 1 71 ? -5.529 1.513 -12.328 1.00 97.00 71 LEU A CA 1
ATOM 511 C C . LEU A 1 71 ? -5.109 0.877 -11.000 1.00 97.00 71 LEU A C 1
ATOM 513 O O . LEU A 1 71 ? -5.971 0.619 -10.161 1.00 97.00 71 LEU A O 1
ATOM 517 N N . SER A 1 72 ? -3.811 0.657 -10.770 1.00 96.25 72 SER A N 1
ATOM 518 C CA . SER A 1 72 ? -3.334 0.100 -9.501 1.00 96.25 72 SER A CA 1
ATOM 519 C C . SER A 1 72 ? -3.545 1.064 -8.335 1.00 96.25 72 SER A C 1
ATOM 521 O O . SER A 1 72 ? -3.994 0.633 -7.274 1.00 96.25 72 SER A O 1
ATOM 523 N N . VAL A 1 73 ? -3.322 2.368 -8.536 1.00 95.75 73 VAL A N 1
ATOM 524 C CA . VAL A 1 73 ? -3.620 3.406 -7.536 1.00 95.75 73 VAL A CA 1
ATOM 525 C C . VAL A 1 73 ? -5.119 3.461 -7.241 1.00 95.75 73 VAL A C 1
ATOM 527 O O . VAL A 1 73 ? -5.506 3.468 -6.073 1.00 95.75 73 VAL A O 1
ATOM 530 N N . ALA A 1 74 ? -5.971 3.444 -8.271 1.00 97.56 74 ALA A N 1
ATOM 531 C CA . ALA A 1 74 ? -7.423 3.441 -8.093 1.00 97.56 74 ALA A CA 1
ATOM 532 C C . ALA A 1 74 ? -7.909 2.190 -7.339 1.00 97.56 74 ALA A C 1
ATOM 534 O O . ALA A 1 74 ? -8.723 2.292 -6.420 1.00 97.56 74 ALA A O 1
ATOM 535 N N . ALA A 1 75 ? -7.375 1.015 -7.677 1.00 97.12 75 ALA A N 1
ATOM 536 C CA . ALA A 1 75 ? -7.703 -0.236 -7.006 1.00 97.12 75 ALA A CA 1
ATOM 537 C C . ALA A 1 75 ? -7.201 -0.269 -5.551 1.00 97.12 75 ALA A C 1
ATOM 539 O O . ALA A 1 75 ? -7.939 -0.694 -4.663 1.00 97.12 75 ALA A O 1
ATOM 540 N N . ALA A 1 76 ? -5.993 0.233 -5.274 1.00 95.75 76 ALA A N 1
ATOM 541 C CA . ALA A 1 76 ? -5.469 0.358 -3.914 1.00 95.75 76 ALA A CA 1
ATOM 542 C C . ALA A 1 76 ? -6.295 1.345 -3.070 1.00 95.75 76 ALA A C 1
ATOM 544 O O . ALA A 1 76 ? -6.622 1.049 -1.920 1.00 95.75 76 ALA A O 1
ATOM 545 N N . ALA A 1 77 ? -6.704 2.479 -3.650 1.00 95.31 77 ALA A N 1
ATOM 546 C CA . ALA A 1 77 ? -7.597 3.434 -2.997 1.00 95.31 77 ALA A CA 1
ATOM 547 C C . ALA A 1 77 ? -8.967 2.810 -2.688 1.00 95.31 77 ALA A C 1
ATOM 549 O O . ALA A 1 77 ? -9.506 3.010 -1.598 1.00 95.31 77 ALA A O 1
ATOM 550 N N . LEU A 1 78 ? -9.507 2.006 -3.609 1.00 97.25 78 LEU A N 1
ATOM 551 C CA . LEU A 1 78 ? -10.749 1.265 -3.398 1.00 97.25 78 LEU A CA 1
ATOM 552 C C . LEU A 1 78 ? -10.599 0.236 -2.270 1.00 97.25 78 LEU A C 1
ATOM 554 O O . LEU A 1 78 ? -11.447 0.198 -1.383 1.00 97.25 78 LEU A O 1
ATOM 558 N N . LEU A 1 79 ? -9.514 -0.545 -2.247 1.00 96.44 79 LEU A N 1
ATOM 559 C CA . LEU A 1 79 ? -9.220 -1.490 -1.160 1.00 96.44 79 LEU A CA 1
ATOM 560 C C . LEU A 1 79 ? -9.110 -0.789 0.201 1.00 96.44 79 LEU A C 1
ATOM 562 O O . LEU A 1 79 ? -9.668 -1.271 1.193 1.00 96.44 79 LEU A O 1
ATOM 566 N N . GLY A 1 80 ? -8.443 0.367 0.244 1.00 94.19 80 GLY A N 1
ATOM 567 C CA . GLY A 1 80 ? -8.363 1.208 1.437 1.00 94.19 80 GLY A CA 1
ATOM 568 C C . GLY A 1 80 ? -9.742 1.698 1.883 1.00 94.19 80 GLY A C 1
ATOM 569 O O . GLY A 1 80 ? -10.107 1.531 3.044 1.00 94.19 80 GLY A O 1
ATOM 570 N N . GLY A 1 81 ? -10.554 2.214 0.956 1.00 94.31 81 GLY A N 1
ATOM 571 C CA . GLY A 1 81 ? -11.913 2.683 1.239 1.00 94.31 81 GLY A CA 1
ATOM 572 C C . GLY A 1 81 ? -12.864 1.572 1.702 1.00 94.31 81 GLY A C 1
ATOM 573 O O . GLY A 1 81 ? -13.677 1.789 2.603 1.00 94.31 81 GLY A O 1
ATOM 574 N N . VAL A 1 82 ? -12.741 0.370 1.133 1.00 96.19 82 VAL A N 1
ATOM 575 C CA . VAL A 1 82 ? -13.486 -0.822 1.568 1.00 96.19 82 VAL A CA 1
ATOM 576 C C . VAL A 1 82 ? -13.070 -1.225 2.980 1.00 96.19 82 VAL A C 1
ATOM 578 O O . VAL A 1 82 ? -13.935 -1.441 3.827 1.00 96.19 82 VAL A O 1
ATOM 581 N N . THR A 1 83 ? -11.767 -1.272 3.262 1.00 94.25 83 THR A N 1
ATOM 582 C CA . THR A 1 83 ? -11.259 -1.588 4.607 1.00 94.25 83 THR A CA 1
ATOM 583 C C . THR A 1 83 ? -11.734 -0.563 5.631 1.00 94.25 83 THR A C 1
ATOM 585 O O . THR A 1 83 ? -12.209 -0.934 6.705 1.00 94.25 83 THR A O 1
ATOM 588 N N . GLU A 1 84 ? -11.662 0.721 5.286 1.00 92.69 84 GLU A N 1
ATOM 589 C CA . GLU A 1 84 ? -12.129 1.800 6.147 1.00 92.69 84 GLU A CA 1
ATOM 590 C C . GLU A 1 84 ? -13.614 1.622 6.472 1.00 92.69 84 GLU A C 1
ATOM 592 O O . GLU A 1 84 ? -13.994 1.601 7.639 1.00 92.69 84 GLU A O 1
ATOM 597 N N . ARG A 1 85 ? -14.470 1.413 5.464 1.00 93.81 85 ARG A N 1
ATOM 598 C CA . ARG A 1 85 ? -15.916 1.281 5.693 1.00 93.81 85 ARG A CA 1
ATOM 599 C C . ARG A 1 85 ? -16.331 -0.004 6.400 1.00 93.81 85 ARG A C 1
ATOM 601 O O . ARG A 1 85 ? -17.283 0.041 7.177 1.00 93.81 85 ARG A O 1
ATOM 608 N N . LEU A 1 86 ? -15.687 -1.131 6.104 1.00 95.25 86 LEU A N 1
ATOM 609 C CA . LEU A 1 86 ? -16.113 -2.439 6.610 1.00 95.25 86 LEU A CA 1
ATOM 610 C C . LEU A 1 86 ? -15.448 -2.826 7.932 1.00 95.25 86 LEU A C 1
ATOM 612 O O . LEU A 1 86 ? -16.033 -3.598 8.686 1.00 95.25 86 LEU A O 1
ATOM 616 N N . VAL A 1 87 ? -14.253 -2.308 8.220 1.00 93.31 87 VAL A N 1
ATOM 617 C CA . VAL A 1 87 ? -13.461 -2.724 9.387 1.00 93.31 87 VAL A CA 1
ATOM 618 C C . VAL A 1 87 ? -13.245 -1.565 10.351 1.00 93.31 87 VAL A C 1
ATOM 620 O O . VAL A 1 87 ? -13.626 -1.659 11.515 1.00 93.31 87 VAL A O 1
ATOM 623 N N . VAL A 1 88 ? -12.674 -0.454 9.886 1.00 91.06 88 VAL A N 1
ATOM 624 C CA . VAL A 1 88 ? -12.249 0.639 10.780 1.00 91.06 88 VAL A CA 1
ATOM 625 C C . VAL A 1 88 ? -13.446 1.455 11.278 1.00 91.06 88 VAL A C 1
ATOM 627 O O . VAL A 1 88 ? -13.637 1.628 12.483 1.00 91.06 88 VAL A O 1
ATOM 630 N N . TYR A 1 89 ? -14.308 1.907 10.368 1.00 90.38 89 TYR A N 1
ATOM 631 C CA . TYR A 1 89 ? -15.449 2.765 10.674 1.00 90.38 89 TYR A CA 1
ATOM 632 C C . TYR A 1 89 ? -16.448 2.143 11.668 1.00 90.38 89 TYR A C 1
ATOM 634 O O . TYR A 1 89 ? -16.885 2.859 12.576 1.00 90.38 89 TYR A O 1
ATOM 642 N N . PRO A 1 90 ? -16.809 0.844 11.579 1.00 91.12 90 PRO A N 1
ATOM 643 C CA . PRO A 1 90 ? -17.674 0.205 12.573 1.00 91.12 90 PRO A CA 1
ATOM 644 C C . PRO A 1 90 ? -17.005 0.080 13.948 1.00 91.12 90 PRO A C 1
ATOM 646 O O . PRO A 1 90 ? -17.670 0.219 14.975 1.00 91.12 90 PRO A O 1
ATOM 649 N N . LEU A 1 91 ? -15.687 -0.141 13.977 1.00 91.69 91 LEU A N 1
ATOM 650 C CA . LEU A 1 91 ? -14.923 -0.400 15.200 1.00 91.69 91 LEU A CA 1
ATOM 651 C C . LEU A 1 91 ? -14.399 0.862 15.889 1.00 91.69 91 LEU A C 1
ATOM 653 O O . LEU A 1 91 ? -13.981 0.785 17.044 1.00 91.69 91 LEU A O 1
ATOM 657 N N . ARG A 1 92 ? -14.526 2.042 15.270 1.00 82.38 92 ARG A N 1
ATOM 658 C CA . ARG A 1 92 ? -14.083 3.320 15.859 1.00 82.38 92 ARG A CA 1
ATOM 659 C C . ARG A 1 92 ? -14.661 3.610 17.250 1.00 82.38 92 ARG A C 1
ATOM 661 O O . ARG A 1 92 ? -14.054 4.334 18.029 1.00 82.38 92 ARG A O 1
ATOM 668 N N . LYS A 1 93 ? -15.842 3.060 17.568 1.00 86.31 93 LYS A N 1
ATOM 669 C CA . LYS A 1 93 ? -16.498 3.205 18.882 1.00 86.31 93 LYS A CA 1
ATOM 670 C C . LYS A 1 93 ? -16.117 2.110 19.886 1.00 86.31 93 LYS A C 1
ATOM 672 O O . LYS A 1 93 ? -16.395 2.269 21.068 1.00 86.31 93 LYS A O 1
ATOM 677 N N . ALA A 1 94 ? -15.507 1.015 19.432 1.00 86.88 94 ALA A N 1
ATOM 678 C CA . ALA A 1 94 ? -15.135 -0.137 20.257 1.00 86.88 94 ALA A CA 1
ATOM 679 C C . ALA A 1 94 ? -13.789 0.049 20.987 1.00 86.88 94 ALA A C 1
ATOM 681 O O . ALA A 1 94 ? -13.428 -0.767 21.831 1.00 86.88 94 ALA A O 1
ATOM 682 N N . GLY A 1 95 ? -13.057 1.126 20.681 1.00 87.56 95 GLY A N 1
ATOM 683 C CA . GLY A 1 95 ? -11.784 1.485 21.304 1.00 87.56 95 GLY A CA 1
ATOM 684 C C . GLY A 1 95 ? -10.574 1.285 20.387 1.00 87.56 95 GLY A C 1
ATOM 685 O O . GLY A 1 95 ? -10.598 0.518 19.420 1.00 87.56 95 GLY A O 1
ATOM 686 N N . VAL A 1 96 ? -9.486 1.993 20.708 1.00 89.81 96 VAL A N 1
ATOM 687 C CA . VAL A 1 96 ? -8.255 2.035 19.896 1.00 89.81 96 VAL A CA 1
ATOM 688 C C . VAL A 1 96 ? -7.628 0.646 19.751 1.00 89.81 96 VAL A C 1
ATOM 690 O O . VAL A 1 96 ? -7.295 0.235 18.644 1.00 89.81 96 VAL A O 1
ATOM 693 N N . LEU A 1 97 ? -7.524 -0.111 20.848 1.00 92.25 97 LEU A N 1
ATOM 694 C CA . LEU A 1 97 ? -6.886 -1.432 20.857 1.00 92.25 97 LEU A CA 1
ATOM 695 C C . LEU A 1 97 ? -7.648 -2.449 19.992 1.00 92.25 97 LEU A C 1
ATOM 697 O O . LEU A 1 97 ? -7.030 -3.203 19.244 1.00 92.25 97 LEU A O 1
ATOM 701 N N . VAL A 1 98 ? -8.985 -2.423 20.028 1.00 94.44 98 VAL A N 1
ATOM 702 C CA . VAL A 1 98 ? -9.834 -3.281 19.182 1.00 94.44 98 VAL A CA 1
ATOM 703 C C . VAL A 1 98 ? -9.612 -2.970 17.702 1.00 94.44 98 VAL A C 1
ATOM 705 O O . VAL A 1 98 ? -9.455 -3.881 16.891 1.00 94.44 98 VAL A O 1
ATOM 708 N N . THR A 1 99 ? -9.535 -1.684 17.355 1.00 92.06 99 THR A N 1
ATOM 709 C CA . THR A 1 99 ? -9.294 -1.247 15.974 1.00 92.06 99 THR A CA 1
ATOM 710 C C . THR A 1 99 ? -7.893 -1.649 15.498 1.00 92.06 99 THR A C 1
ATOM 712 O O . THR A 1 99 ? -7.747 -2.151 14.386 1.00 92.06 99 THR A O 1
ATOM 715 N N . ILE A 1 100 ? -6.874 -1.533 16.357 1.00 92.44 100 ILE A N 1
ATOM 716 C CA . ILE A 1 100 ? -5.513 -2.011 16.069 1.00 92.44 100 ILE A CA 1
ATOM 717 C C . ILE A 1 100 ? -5.523 -3.510 15.746 1.00 92.44 100 ILE A C 1
ATOM 719 O O . ILE A 1 100 ? -5.051 -3.898 14.677 1.00 92.44 100 ILE A O 1
ATOM 723 N N . ILE A 1 101 ? -6.109 -4.345 16.611 1.00 95.06 101 ILE A N 1
ATOM 724 C CA . ILE A 1 101 ? -6.186 -5.799 16.389 1.00 95.06 101 ILE A CA 1
ATOM 725 C C . ILE A 1 101 ? -6.907 -6.113 15.074 1.00 95.06 101 ILE A C 1
ATOM 727 O O . ILE A 1 101 ? -6.444 -6.952 14.301 1.00 95.06 101 ILE A O 1
ATOM 731 N N . ALA A 1 102 ? -8.001 -5.409 14.778 1.00 95.00 102 ALA A N 1
ATOM 732 C CA . ALA A 1 102 ? -8.722 -5.588 13.525 1.00 95.00 102 ALA A CA 1
ATOM 733 C C . ALA A 1 102 ? -7.851 -5.252 12.301 1.00 95.00 102 ALA A C 1
ATOM 735 O O . ALA A 1 102 ? -7.832 -6.019 11.340 1.00 95.00 102 ALA A O 1
ATOM 736 N N . THR A 1 103 ? -7.071 -4.166 12.345 1.00 94.38 103 THR A N 1
ATOM 737 C CA . THR A 1 103 ? -6.151 -3.813 11.246 1.00 94.38 103 THR A CA 1
ATOM 738 C C . THR A 1 103 ? -4.995 -4.802 11.091 1.00 94.38 103 THR A C 1
ATOM 740 O O . THR A 1 103 ? -4.572 -5.061 9.967 1.00 94.38 103 THR A O 1
ATOM 743 N N . ILE A 1 104 ? -4.530 -5.432 12.175 1.00 96.00 104 ILE A N 1
ATOM 744 C CA . ILE A 1 104 ? -3.576 -6.551 12.100 1.00 96.00 104 ILE A CA 1
ATOM 745 C C . ILE A 1 104 ? -4.223 -7.749 11.390 1.00 96.00 104 ILE A C 1
ATOM 747 O O . ILE A 1 104 ? -3.607 -8.352 10.514 1.00 96.00 104 ILE A O 1
ATOM 751 N N . GLY A 1 105 ? -5.483 -8.061 11.708 1.00 96.81 105 GLY A N 1
ATOM 752 C CA . GLY A 1 105 ? -6.248 -9.096 11.008 1.00 96.81 105 GLY A CA 1
ATOM 753 C C . GLY A 1 105 ? -6.369 -8.823 9.505 1.00 96.81 105 GLY A C 1
ATOM 754 O O . GLY A 1 105 ? -6.128 -9.717 8.694 1.00 96.81 105 GLY A O 1
ATOM 755 N N . VAL A 1 106 ? -6.656 -7.573 9.125 1.00 96.69 106 VAL A N 1
ATOM 756 C CA . VAL A 1 106 ? -6.676 -7.149 7.714 1.00 96.69 106 VAL A CA 1
ATOM 757 C C . VAL A 1 106 ? -5.299 -7.287 7.070 1.00 96.69 106 VAL A C 1
ATOM 759 O O . VAL A 1 106 ? -5.214 -7.772 5.945 1.00 96.69 106 VAL A O 1
ATOM 762 N N . SER A 1 107 ? -4.228 -6.903 7.770 1.00 96.56 107 SER A N 1
ATOM 763 C CA . SER A 1 107 ? -2.860 -7.046 7.264 1.00 96.56 107 SER A CA 1
ATOM 764 C C . SER A 1 107 ? -2.555 -8.502 6.913 1.00 96.56 107 SER A C 1
ATOM 766 O O . SER A 1 107 ? -2.168 -8.802 5.786 1.00 96.56 107 SER A O 1
ATOM 768 N N . ILE A 1 108 ? -2.815 -9.424 7.843 1.00 96.75 108 ILE A N 1
ATOM 769 C CA . ILE A 1 108 ? -2.592 -10.858 7.624 1.00 96.75 108 ILE A CA 1
ATOM 770 C C . ILE A 1 108 ? -3.436 -11.351 6.446 1.00 96.75 108 ILE A C 1
ATOM 772 O O . ILE A 1 108 ? -2.921 -12.048 5.576 1.00 96.75 108 ILE A O 1
ATOM 776 N N . PHE A 1 109 ? -4.707 -10.955 6.379 1.00 96.75 109 PHE A N 1
ATOM 777 C CA . PHE A 1 109 ? -5.611 -11.354 5.305 1.00 96.75 109 PHE A CA 1
ATOM 778 C C . PHE A 1 109 ? -5.135 -10.887 3.921 1.00 96.75 109 PHE A C 1
ATOM 780 O O . PHE A 1 109 ? -5.026 -11.703 3.003 1.00 96.75 109 PHE A O 1
ATOM 787 N N . LEU A 1 110 ? -4.803 -9.600 3.771 1.00 96.44 110 LEU A N 1
ATOM 788 C CA . LEU A 1 110 ? -4.308 -9.041 2.509 1.00 96.44 110 LEU A CA 1
ATOM 789 C C . LEU A 1 110 ? -2.978 -9.675 2.102 1.00 96.44 110 LEU A C 1
ATOM 791 O O . LEU A 1 110 ? -2.811 -10.053 0.942 1.00 96.44 110 LEU A O 1
ATOM 795 N N . LYS A 1 111 ? -2.072 -9.873 3.061 1.00 94.88 111 LYS A N 1
ATOM 796 C CA . LYS A 1 111 ? -0.796 -10.554 2.840 1.00 94.88 111 LYS A CA 1
ATOM 797 C C . LYS A 1 111 ? -0.980 -11.991 2.369 1.00 94.88 111 LYS A C 1
ATOM 799 O O . LYS A 1 111 ? -0.315 -12.428 1.430 1.00 94.88 111 LYS A O 1
ATOM 804 N N . SER A 1 112 ? -1.893 -12.730 2.996 1.00 95.44 112 SER A N 1
ATOM 805 C CA . SER A 1 112 ? -2.217 -14.103 2.612 1.00 95.44 112 SER A CA 1
ATOM 806 C C . SER A 1 112 ? -2.809 -14.173 1.206 1.00 95.44 112 SER A C 1
ATOM 808 O O . SER A 1 112 ? -2.373 -15.011 0.422 1.00 95.44 112 SER A O 1
ATOM 810 N N . ILE A 1 113 ? -3.738 -13.278 0.856 1.00 95.50 113 ILE A N 1
ATOM 811 C CA . ILE A 1 113 ? -4.289 -13.202 -0.506 1.00 95.50 113 ILE A CA 1
ATOM 812 C C . ILE A 1 113 ? -3.189 -12.885 -1.515 1.00 95.50 113 ILE A C 1
ATOM 814 O O . ILE A 1 113 ? -3.068 -13.583 -2.522 1.00 95.50 113 ILE A O 1
ATOM 818 N N . GLY A 1 114 ? -2.369 -11.872 -1.225 1.00 93.12 114 GLY A N 1
ATOM 819 C CA . GLY A 1 114 ? -1.244 -11.487 -2.066 1.00 93.12 114 GLY A CA 1
ATOM 820 C C . GLY A 1 114 ? -0.331 -12.675 -2.346 1.00 93.12 114 GLY A C 1
ATOM 821 O O . GLY A 1 114 ? -0.040 -12.956 -3.500 1.00 93.12 114 GLY A O 1
ATOM 822 N N . ARG A 1 115 ? 0.019 -13.447 -1.314 1.00 92.62 115 ARG A N 1
ATOM 823 C CA . ARG A 1 115 ? 0.871 -14.636 -1.441 1.00 92.62 115 ARG A CA 1
ATOM 824 C C . ARG A 1 115 ? 0.234 -15.784 -2.229 1.00 92.62 115 ARG A C 1
ATOM 826 O O . ARG A 1 115 ? 0.952 -16.529 -2.885 1.00 92.62 115 ARG A O 1
ATOM 833 N N . VAL A 1 116 ? -1.084 -15.967 -2.143 1.00 94.25 116 VAL A N 1
ATOM 834 C CA . VAL A 1 116 ? -1.786 -17.024 -2.893 1.00 94.25 116 VAL A CA 1
ATOM 835 C C . VAL A 1 116 ? -1.854 -16.687 -4.381 1.00 94.25 116 VAL A C 1
ATOM 837 O O . VAL A 1 116 ? -1.652 -17.567 -5.213 1.00 94.25 116 VAL A O 1
ATOM 840 N N . ILE A 1 117 ? -2.122 -15.424 -4.721 1.00 93.38 117 ILE A N 1
ATOM 841 C CA . ILE A 1 117 ? -2.238 -14.979 -6.117 1.00 93.38 117 ILE A CA 1
ATOM 842 C C . ILE A 1 117 ? -0.849 -14.773 -6.743 1.00 93.38 117 ILE A C 1
ATOM 844 O O . ILE A 1 117 ? -0.614 -15.158 -7.888 1.00 93.38 117 ILE A O 1
ATOM 848 N N . TRP A 1 118 ? 0.075 -14.190 -5.981 1.00 93.31 118 TRP A N 1
ATOM 849 C CA . TRP A 1 118 ? 1.436 -13.845 -6.383 1.00 93.31 118 TRP A CA 1
ATOM 850 C C . TRP A 1 118 ? 2.449 -14.555 -5.471 1.00 93.31 118 TRP A C 1
ATOM 852 O O . TRP A 1 118 ? 2.963 -13.958 -4.524 1.00 93.31 118 TRP A O 1
ATOM 862 N N . PRO A 1 119 ? 2.741 -15.843 -5.732 1.00 87.94 119 PRO A N 1
ATOM 863 C CA . PRO A 1 119 ? 3.590 -16.655 -4.861 1.00 87.94 119 PRO A CA 1
ATOM 864 C C . PRO A 1 119 ? 5.082 -16.301 -4.912 1.00 87.94 119 PRO A C 1
ATOM 866 O O . PRO A 1 119 ? 5.819 -16.727 -4.023 1.00 87.94 119 PRO A O 1
ATOM 869 N N . ASN A 1 120 ? 5.550 -15.555 -5.920 1.00 82.88 120 ASN A N 1
ATOM 870 C CA . ASN A 1 120 ? 6.960 -15.169 -5.995 1.00 82.88 120 ASN A CA 1
ATOM 871 C C . ASN A 1 120 ? 7.275 -14.030 -5.020 1.00 82.88 120 ASN A C 1
ATOM 873 O O . ASN A 1 120 ? 6.469 -13.129 -4.805 1.00 82.88 120 ASN A O 1
ATOM 877 N N . GLU A 1 121 ? 8.496 -14.029 -4.488 1.00 70.94 121 GLU A N 1
ATOM 878 C CA . GLU A 1 121 ? 8.937 -13.006 -3.532 1.00 70.94 121 GLU A CA 1
ATOM 879 C C . GLU A 1 121 ? 9.105 -11.619 -4.165 1.00 70.94 121 GLU A C 1
ATOM 881 O O . GLU A 1 121 ? 8.978 -10.606 -3.479 1.00 70.94 121 GLU A O 1
ATOM 886 N N . ALA A 1 122 ? 9.378 -11.559 -5.472 1.00 77.19 122 ALA A N 1
ATOM 887 C CA . ALA A 1 122 ? 9.581 -10.309 -6.187 1.00 77.19 122 ALA A CA 1
ATOM 888 C C . ALA A 1 122 ? 9.021 -10.376 -7.610 1.00 77.19 122 ALA A C 1
ATOM 890 O O . ALA A 1 122 ? 9.328 -11.286 -8.382 1.00 77.19 122 ALA A O 1
ATOM 891 N N . TYR A 1 123 ? 8.254 -9.350 -7.969 1.00 83.19 123 TYR A N 1
ATOM 892 C CA . TYR A 1 123 ? 7.751 -9.130 -9.317 1.00 83.19 123 TYR A CA 1
ATOM 893 C C . TYR A 1 123 ? 8.288 -7.801 -9.838 1.00 83.19 123 TYR A C 1
ATOM 895 O O . TYR A 1 123 ? 8.254 -6.791 -9.136 1.00 83.19 123 TYR A O 1
ATOM 903 N N . LYS A 1 124 ? 8.810 -7.805 -11.067 1.00 82.75 124 LYS A N 1
ATOM 904 C CA . LYS A 1 124 ? 9.370 -6.612 -11.708 1.00 82.75 124 LYS A CA 1
ATOM 905 C C . LYS A 1 124 ? 8.386 -6.075 -12.737 1.00 82.75 124 LYS A C 1
ATOM 907 O O . LYS A 1 124 ? 7.944 -6.817 -13.612 1.00 82.75 124 LYS A O 1
ATOM 912 N N . VAL A 1 125 ? 8.059 -4.793 -12.622 1.00 81.00 125 VAL A N 1
ATOM 913 C CA . VAL A 1 125 ? 7.374 -4.048 -13.682 1.00 81.00 125 VAL A CA 1
ATOM 914 C C . VAL A 1 125 ? 8.399 -3.591 -14.727 1.00 81.00 125 VAL A C 1
ATOM 916 O O . VAL A 1 125 ? 9.558 -3.377 -14.362 1.00 81.00 125 VAL A O 1
ATOM 919 N N . PRO A 1 126 ? 8.012 -3.458 -16.008 1.00 77.69 126 PRO A N 1
ATOM 920 C CA . PRO A 1 126 ? 8.894 -2.928 -17.043 1.00 77.69 126 PRO A CA 1
ATOM 921 C C . PRO A 1 126 ? 9.433 -1.543 -16.669 1.00 77.69 126 PRO A C 1
ATOM 923 O O . PRO A 1 126 ? 8.742 -0.754 -16.023 1.00 77.69 126 PRO A O 1
ATOM 926 N N . GLU A 1 127 ? 10.662 -1.244 -17.084 1.00 76.06 127 GLU A N 1
ATOM 927 C CA . GLU A 1 127 ? 11.275 0.064 -16.854 1.00 76.06 127 GLU A CA 1
ATOM 928 C C . GLU A 1 127 ? 10.530 1.150 -17.645 1.00 76.06 127 GLU A C 1
ATOM 930 O O . GLU A 1 127 ? 10.210 0.969 -18.820 1.00 76.06 127 GLU A O 1
ATOM 935 N N . PHE A 1 128 ? 10.263 2.295 -17.006 1.00 69.81 128 PHE A N 1
ATOM 936 C CA . PHE A 1 128 ? 9.700 3.466 -17.691 1.00 69.81 128 PHE A CA 1
ATOM 937 C C . PHE A 1 128 ? 10.684 4.063 -18.709 1.00 69.81 128 PHE A C 1
ATOM 939 O O . PHE A 1 128 ? 10.262 4.528 -19.766 1.00 69.81 128 PHE A O 1
ATOM 946 N N . THR A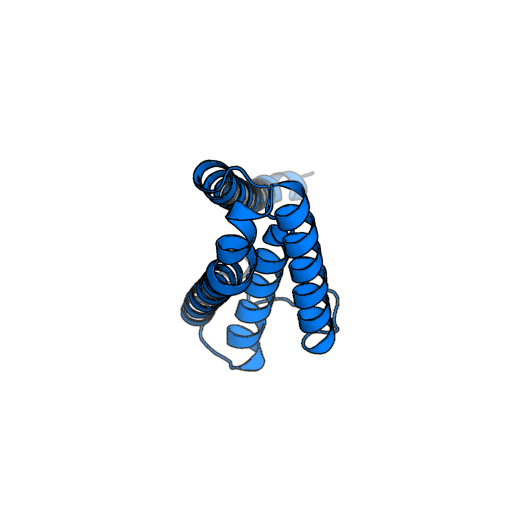 1 129 ? 11.980 4.032 -18.391 1.00 69.38 129 THR A N 1
ATOM 947 C CA . THR A 1 129 ? 13.070 4.547 -19.226 1.00 69.38 129 THR A CA 1
ATOM 948 C C . THR A 1 129 ? 14.158 3.479 -19.299 1.00 69.38 129 THR A C 1
ATOM 950 O O . THR A 1 129 ? 14.561 3.005 -18.238 1.00 69.38 129 THR A O 1
ATOM 953 N N . PRO A 1 130 ? 14.657 3.104 -20.492 1.00 61.50 130 PRO A N 1
ATOM 954 C CA . PRO A 1 130 ? 15.777 2.176 -20.597 1.00 61.50 130 PRO A CA 1
ATOM 955 C C . PRO A 1 130 ? 17.004 2.770 -19.895 1.00 61.50 130 PRO A C 1
ATOM 957 O O . PRO A 1 130 ? 17.378 3.908 -20.180 1.00 61.50 130 PRO A O 1
ATOM 960 N N . GLY A 1 131 ? 17.614 2.011 -18.982 1.00 57.88 131 GLY A N 1
ATOM 961 C CA . GLY A 1 131 ? 18.725 2.433 -18.113 1.00 57.88 131 GLY A CA 1
ATOM 962 C C . GLY A 1 131 ? 20.065 2.798 -18.782 1.00 57.88 131 GLY A C 1
ATOM 963 O O . GLY A 1 131 ? 21.102 2.618 -18.155 1.00 57.88 131 GLY A O 1
ATOM 964 N N . ASN A 1 132 ? 20.067 3.304 -20.020 1.00 46.28 132 ASN A N 1
ATOM 965 C CA . ASN A 1 132 ? 21.241 3.856 -20.706 1.00 46.28 132 ASN A CA 1
ATOM 966 C C . ASN A 1 132 ? 21.279 5.392 -20.581 1.00 46.28 132 ASN A C 1
ATOM 968 O O . ASN A 1 132 ? 21.024 6.108 -21.554 1.00 46.28 132 ASN A O 1
ATOM 972 N N . LEU A 1 133 ? 21.611 5.884 -19.387 1.00 48.41 133 LEU A N 1
ATOM 973 C CA . LEU A 1 133 ? 22.134 7.237 -19.173 1.00 48.41 133 LEU A CA 1
ATOM 974 C C . LEU A 1 133 ? 23.498 7.141 -18.493 1.00 48.41 133 LEU A C 1
ATOM 976 O O . LEU A 1 133 ? 23.582 6.408 -17.483 1.00 48.41 133 LEU A O 1
#